Protein AF-A0A950B219-F1 (afdb_monomer)

Sequence (99 aa):
MIPIQPQSSEAAEAAVQRDIQHYMRPGTLQLGSLPPLSLYVHLPWCLKKCPYCDFNSHGWSKSEALPEERYIDALMADLESALPLIWGRTVHSVFMGGG

Foldseek 3Di:
DDDDDPDDPPPCPDPPPDDPCRVPDPDPDDDPDDDAAAAEAEDAEDCADDPPDPFNHDNDDPVDDDPVVVSVVVVVVVVVVCCVVQPPGDHPYYHYDRD

Structure (mmCIF, N/CA/C/O backbone):
data_AF-A0A950B219-F1
#
_entry.id   AF-A0A950B219-F1
#
loop_
_atom_site.group_PDB
_atom_site.id
_atom_site.type_symbol
_atom_site.label_atom_id
_atom_site.label_alt_id
_atom_site.label_comp_id
_atom_site.label_asym_id
_atom_site.label_entity_id
_atom_site.label_seq_id
_atom_site.pdbx_PDB_ins_code
_atom_site.Cartn_x
_atom_site.Cartn_y
_atom_site.Cartn_z
_atom_site.occupancy
_atom_site.B_iso_or_equiv
_atom_site.auth_seq_id
_atom_site.auth_comp_id
_atom_site.auth_asym_id
_atom_site.auth_atom_id
_atom_site.pdbx_PDB_model_num
ATOM 1 N N . MET A 1 1 ? 37.586 11.778 10.607 1.00 45.00 1 MET A N 1
ATOM 2 C CA . MET A 1 1 ? 36.960 10.479 10.929 1.00 45.00 1 MET A CA 1
ATOM 3 C C . MET A 1 1 ? 36.802 10.454 12.438 1.00 45.00 1 MET A C 1
ATOM 5 O O . MET A 1 1 ? 37.811 10.425 13.127 1.00 45.00 1 MET A O 1
ATOM 9 N N . ILE A 1 2 ? 35.588 10.660 12.948 1.00 44.09 2 ILE A N 1
ATOM 10 C CA . ILE A 1 2 ? 35.356 10.706 14.398 1.00 44.09 2 ILE A CA 1
ATOM 11 C C . ILE A 1 2 ? 35.389 9.255 14.898 1.00 44.09 2 ILE A C 1
ATOM 13 O O . ILE A 1 2 ? 34.629 8.442 14.369 1.00 44.09 2 ILE A O 1
ATOM 17 N N . PRO A 1 3 ? 36.280 8.894 15.835 1.00 45.75 3 PRO A N 1
ATOM 18 C CA . PRO A 1 3 ? 36.364 7.529 16.329 1.00 45.75 3 PRO A CA 1
ATOM 19 C C . PRO A 1 3 ? 35.137 7.222 17.191 1.00 45.75 3 PRO A C 1
ATOM 21 O O . PRO A 1 3 ? 34.849 7.930 18.154 1.00 45.75 3 PRO A O 1
ATOM 24 N N . ILE A 1 4 ? 34.414 6.160 16.839 1.00 55.72 4 ILE A N 1
ATOM 25 C CA . ILE A 1 4 ? 33.348 5.603 17.674 1.00 55.72 4 ILE A CA 1
ATOM 26 C C . ILE A 1 4 ? 34.035 4.876 18.832 1.00 55.72 4 ILE A C 1
ATOM 28 O O . ILE A 1 4 ? 34.712 3.872 18.615 1.00 55.72 4 ILE A O 1
ATOM 32 N N . GLN A 1 5 ? 33.900 5.399 20.050 1.00 66.94 5 GLN A N 1
ATOM 33 C CA . GLN A 1 5 ? 34.331 4.699 21.259 1.00 66.94 5 GLN A CA 1
ATOM 34 C C . GLN A 1 5 ? 33.167 3.852 21.796 1.00 66.94 5 GLN A C 1
ATOM 36 O O . GLN A 1 5 ? 32.053 4.370 21.900 1.00 66.94 5 GLN A O 1
ATOM 41 N N . PRO A 1 6 ? 33.384 2.567 22.134 1.00 56.94 6 PRO A N 1
ATOM 42 C CA . PRO A 1 6 ? 32.368 1.764 22.799 1.00 56.94 6 PRO A CA 1
ATOM 43 C C . PRO A 1 6 ? 32.116 2.332 24.199 1.00 56.94 6 PRO A C 1
ATOM 45 O O . PRO A 1 6 ? 33.048 2.557 24.970 1.00 56.94 6 PRO A O 1
ATOM 48 N N . GLN A 1 7 ? 30.848 2.591 24.508 1.00 60.50 7 GLN A N 1
ATOM 49 C CA . GLN A 1 7 ? 30.421 3.104 25.805 1.00 60.50 7 GLN A CA 1
ATOM 50 C C . GLN A 1 7 ? 30.725 2.051 26.885 1.00 60.50 7 GLN A C 1
ATOM 52 O O . GLN A 1 7 ? 30.304 0.899 26.767 1.00 60.50 7 GLN A O 1
ATOM 57 N N . SER A 1 8 ? 31.491 2.427 27.911 1.00 53.69 8 SER A N 1
ATOM 58 C CA . SER A 1 8 ? 31.786 1.575 29.065 1.00 53.69 8 SER A CA 1
ATOM 59 C C . SER A 1 8 ? 30.492 1.178 29.785 1.00 53.69 8 SER A C 1
ATOM 61 O O . SER A 1 8 ? 29.571 1.979 29.944 1.00 53.69 8 SER A O 1
ATOM 63 N N . SER A 1 9 ? 30.416 -0.080 30.219 1.00 58.97 9 SER A N 1
ATOM 64 C CA . SER A 1 9 ? 29.206 -0.753 30.712 1.00 58.97 9 SER A CA 1
ATOM 65 C C . SER A 1 9 ? 28.685 -0.282 32.079 1.00 58.97 9 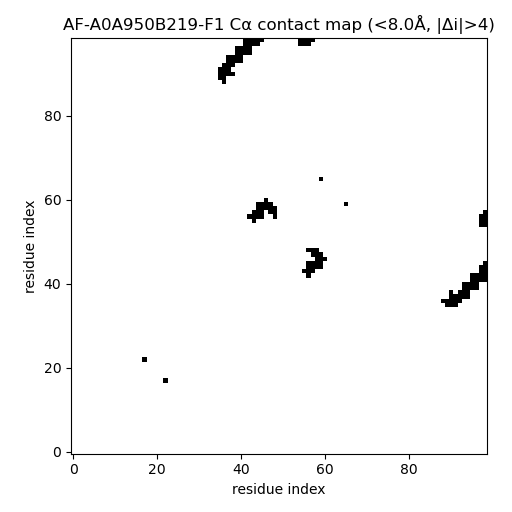SER A C 1
ATOM 67 O O . SER A 1 9 ? 27.882 -0.981 32.687 1.00 58.97 9 SER A O 1
ATOM 69 N N . GLU A 1 10 ? 29.118 0.869 32.592 1.00 54.84 10 GLU A N 1
ATOM 70 C CA . GLU A 1 10 ? 28.811 1.318 33.964 1.00 54.84 10 GLU A CA 1
ATOM 71 C C . GLU A 1 10 ? 27.738 2.415 34.054 1.00 54.84 10 GLU A C 1
ATOM 73 O O . GLU A 1 10 ? 27.476 2.943 35.129 1.00 54.84 10 GLU A O 1
ATOM 78 N N . ALA A 1 11 ? 27.042 2.712 32.953 1.00 52.72 11 ALA A N 1
ATOM 79 C CA . ALA A 1 11 ? 25.822 3.528 32.977 1.00 52.72 11 ALA A CA 1
ATOM 80 C C . ALA A 1 11 ? 24.724 2.985 32.045 1.00 52.72 11 ALA A C 1
ATOM 82 O O . ALA A 1 11 ? 23.873 3.732 31.565 1.00 52.72 11 ALA A O 1
ATOM 83 N N . ALA A 1 12 ? 24.737 1.676 31.775 1.00 52.28 12 ALA A N 1
ATOM 84 C CA . ALA A 1 12 ? 23.584 1.005 31.197 1.00 52.28 12 ALA A CA 1
ATOM 85 C C . ALA A 1 12 ? 22.551 0.843 32.314 1.00 52.28 12 ALA A C 1
ATOM 87 O O . ALA A 1 12 ? 22.550 -0.152 33.036 1.00 52.28 12 ALA A O 1
ATOM 88 N N . GLU A 1 13 ? 21.691 1.846 32.480 1.00 51.84 13 GLU A N 1
ATOM 89 C CA . GLU A 1 13 ? 20.386 1.640 33.093 1.00 51.84 13 GLU A CA 1
ATOM 90 C C . GLU A 1 13 ? 19.766 0.462 32.340 1.00 51.84 13 GLU A C 1
ATOM 92 O O . GLU A 1 13 ? 19.457 0.568 31.150 1.00 51.84 13 GLU A O 1
ATOM 97 N N . ALA A 1 14 ? 19.798 -0.708 32.986 1.00 57.25 14 ALA A N 1
ATOM 98 C CA . ALA A 1 14 ? 19.555 -1.986 32.346 1.00 57.25 14 ALA A CA 1
ATOM 99 C C . ALA A 1 14 ? 18.268 -1.864 31.541 1.00 57.25 14 ALA A C 1
ATOM 101 O O . ALA A 1 14 ? 17.216 -1.570 32.115 1.00 57.25 14 ALA A O 1
ATOM 102 N N . ALA A 1 15 ? 18.360 -2.026 30.217 1.00 61.00 15 ALA A N 1
ATOM 103 C CA . ALA A 1 15 ? 17.187 -2.074 29.365 1.00 61.00 15 ALA A CA 1
ATOM 104 C C . ALA A 1 15 ? 16.229 -3.067 30.019 1.00 61.00 15 ALA A C 1
ATOM 106 O O . ALA A 1 15 ? 16.560 -4.248 30.122 1.00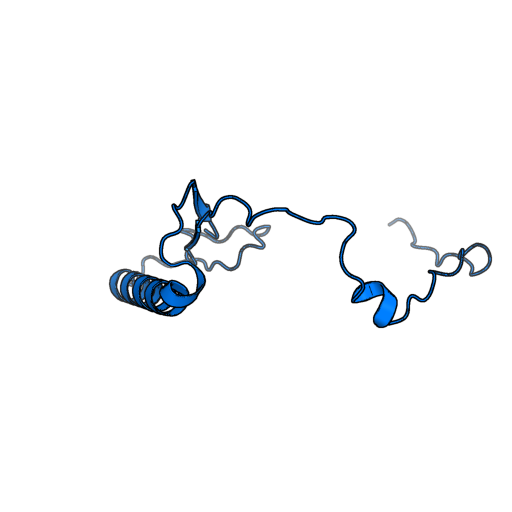 61.00 15 ALA A O 1
ATOM 107 N N . VAL A 1 16 ? 15.118 -2.562 30.568 1.00 71.31 16 VAL A N 1
ATOM 108 C CA . VAL A 1 16 ? 14.204 -3.375 31.369 1.00 71.31 16 VAL A CA 1
ATOM 109 C C . VAL A 1 16 ? 13.776 -4.524 30.477 1.00 71.31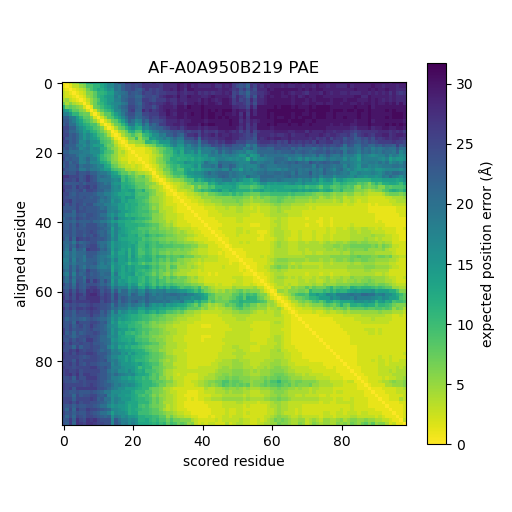 16 VAL A C 1
ATOM 111 O O . VAL A 1 16 ? 13.050 -4.310 29.503 1.00 71.31 16 VAL A O 1
ATOM 114 N N . GLN A 1 17 ? 14.283 -5.720 30.774 1.00 72.06 17 GLN A N 1
ATOM 115 C CA . GLN A 1 17 ? 13.980 -6.918 30.018 1.00 72.06 17 GLN A CA 1
ATOM 116 C C . GLN A 1 17 ? 12.512 -7.228 30.280 1.00 72.06 17 GLN A C 1
ATOM 118 O O . GLN A 1 17 ? 12.128 -7.763 31.317 1.00 72.06 17 GLN A O 1
ATOM 123 N N . ARG A 1 18 ? 11.668 -6.762 29.368 1.00 81.31 18 ARG A N 1
ATOM 124 C CA . ARG A 1 18 ? 10.226 -6.952 29.415 1.00 81.31 18 ARG A CA 1
ATOM 125 C C . ARG A 1 18 ? 9.943 -8.345 28.869 1.00 81.31 18 ARG A C 1
ATOM 127 O O . ARG A 1 18 ? 10.418 -8.696 27.794 1.00 81.31 18 ARG A O 1
ATOM 134 N N . ASP A 1 19 ? 9.201 -9.142 29.624 1.00 86.94 19 ASP A N 1
ATOM 135 C CA . ASP A 1 19 ? 8.732 -10.445 29.155 1.00 86.94 19 ASP A CA 1
ATOM 136 C C . ASP A 1 19 ? 7.756 -10.272 27.971 1.00 86.94 19 ASP A C 1
ATOM 138 O O . ASP A 1 19 ? 7.148 -9.213 27.793 1.00 86.94 19 ASP A O 1
ATOM 142 N N . ILE A 1 20 ? 7.573 -11.323 27.174 1.00 82.19 20 ILE A N 1
ATOM 143 C CA . ILE A 1 20 ? 6.588 -11.432 26.092 1.00 82.19 20 ILE A CA 1
ATOM 144 C C . ILE A 1 20 ? 5.206 -10.973 26.574 1.00 82.19 20 ILE A C 1
ATOM 146 O O . ILE A 1 20 ? 4.535 -10.215 25.875 1.00 82.19 20 ILE A O 1
ATOM 150 N N . GLN A 1 21 ? 4.821 -11.325 27.805 1.00 83.12 21 GLN A N 1
ATOM 151 C CA . GLN A 1 21 ? 3.565 -10.885 28.421 1.00 83.12 21 GLN A CA 1
ATOM 152 C C . GLN A 1 21 ? 3.419 -9.355 28.469 1.00 83.12 21 GLN A C 1
ATOM 154 O O . GLN A 1 21 ? 2.335 -8.820 28.248 1.00 83.12 21 GLN A O 1
ATOM 159 N N . HIS A 1 22 ? 4.510 -8.620 28.706 1.00 82.19 22 HIS A N 1
ATOM 160 C CA . HIS A 1 22 ? 4.490 -7.156 28.733 1.00 82.19 22 HIS A CA 1
ATOM 161 C C . HIS A 1 22 ? 4.306 -6.551 27.337 1.00 82.19 22 HIS A C 1
ATOM 163 O O . HIS A 1 22 ? 3.652 -5.519 27.209 1.00 82.19 22 HIS A O 1
ATOM 169 N N . TYR A 1 23 ? 4.856 -7.169 26.291 1.00 79.94 23 TYR A N 1
ATOM 170 C CA . TYR A 1 23 ? 4.677 -6.707 24.907 1.00 79.94 23 TYR A CA 1
ATOM 171 C C . TYR A 1 23 ? 3.330 -7.114 24.306 1.00 79.94 23 TYR A C 1
ATOM 173 O O . TYR A 1 23 ? 2.830 -6.433 23.416 1.00 79.94 23 TYR A O 1
ATOM 181 N N . MET A 1 24 ? 2.735 -8.192 24.815 1.00 81.81 24 MET A N 1
ATOM 182 C CA . MET A 1 24 ? 1.406 -8.663 24.424 1.00 81.81 24 MET A CA 1
ATOM 183 C C . MET A 1 24 ? 0.277 -8.052 25.262 1.00 81.81 24 MET A C 1
ATOM 185 O O . MET A 1 24 ? -0.893 -8.343 25.008 1.00 81.81 24 MET A O 1
ATOM 189 N N . ARG A 1 25 ? 0.592 -7.214 26.263 1.00 82.94 25 ARG A N 1
ATOM 190 C CA . ARG A 1 25 ? -0.434 -6.579 27.097 1.00 82.94 25 ARG A CA 1
ATOM 191 C C . ARG A 1 25 ? -1.361 -5.725 26.223 1.00 82.94 25 ARG A C 1
ATOM 193 O O . ARG A 1 25 ? -0.863 -4.990 25.363 1.00 82.94 25 ARG A O 1
ATOM 200 N N . PRO A 1 26 ? -2.684 -5.756 26.457 1.00 79.00 26 PRO A N 1
ATOM 201 C CA . PRO A 1 26 ? -3.601 -4.835 25.806 1.00 79.00 26 PRO A CA 1
ATOM 202 C C . PRO A 1 26 ? -3.101 -3.395 25.952 1.00 79.00 26 PRO A C 1
ATOM 204 O O . PRO A 1 26 ? -2.677 -2.979 27.035 1.00 79.00 26 PRO A O 1
ATOM 207 N N . GLY A 1 27 ? -3.117 -2.644 24.852 1.00 78.81 27 GLY A N 1
ATOM 208 C CA . GLY A 1 27 ? -2.738 -1.237 24.878 1.00 78.81 27 GLY A CA 1
ATOM 209 C C . GLY A 1 27 ? -3.632 -0.441 25.831 1.00 78.81 27 GLY A C 1
ATOM 210 O O . GLY A 1 27 ? -4.793 -0.781 26.057 1.00 78.81 27 GLY A O 1
ATOM 211 N N . THR A 1 28 ? -3.105 0.660 26.368 1.00 81.50 28 THR A N 1
ATOM 212 C CA . THR A 1 28 ? -3.867 1.588 27.223 1.00 81.50 28 THR A CA 1
ATOM 213 C C . THR A 1 28 ? -5.054 2.221 26.482 1.00 81.50 28 THR A C 1
ATOM 215 O O . THR A 1 28 ? -5.967 2.753 27.106 1.00 81.50 28 THR A O 1
ATOM 218 N N . LEU A 1 29 ? -5.042 2.176 25.146 1.00 80.19 29 LEU A N 1
ATOM 219 C CA . LEU A 1 29 ? -6.098 2.695 24.291 1.00 80.19 29 LEU A CA 1
ATOM 220 C C . LEU A 1 29 ? -7.208 1.651 24.122 1.00 80.19 29 LEU A C 1
ATOM 222 O O . LEU A 1 29 ? -7.038 0.656 23.421 1.00 80.19 29 LEU A O 1
ATOM 226 N N . GLN A 1 30 ? -8.354 1.916 24.741 1.00 80.88 30 GLN A N 1
ATOM 227 C CA . GLN A 1 30 ? -9.595 1.175 24.526 1.00 80.88 30 GLN A CA 1
ATOM 228 C C . GLN A 1 30 ? -10.514 2.034 23.657 1.00 80.88 30 GLN A C 1
ATOM 230 O O . GLN A 1 30 ? -10.941 3.110 24.077 1.00 80.88 30 GLN A O 1
ATOM 235 N N . LEU A 1 31 ? -10.787 1.593 22.429 1.00 82.94 31 LEU A N 1
ATOM 236 C CA . LEU A 1 31 ? -11.698 2.291 21.523 1.00 82.94 31 LEU A CA 1
ATOM 237 C C . LEU A 1 31 ? -13.115 1.736 21.702 1.00 82.94 31 LEU A C 1
ATOM 239 O O . LEU A 1 31 ? -13.324 0.532 21.594 1.00 82.94 31 LEU A O 1
ATOM 243 N N . GLY A 1 32 ? -14.094 2.611 21.947 1.00 88.94 32 GLY A N 1
ATOM 244 C CA . GLY A 1 32 ? -15.508 2.215 22.056 1.00 88.94 32 GLY A CA 1
ATOM 245 C C . GLY A 1 32 ? -16.141 1.790 20.724 1.00 88.94 32 GLY A C 1
ATOM 246 O O . GLY A 1 32 ? -17.239 1.241 20.702 1.00 88.94 32 GLY A O 1
ATOM 247 N N . SER A 1 33 ? -15.456 2.046 19.611 1.00 88.88 33 SER A N 1
ATOM 248 C CA . SER A 1 33 ? -15.841 1.648 18.260 1.00 88.88 33 SER A CA 1
ATOM 249 C C . SER A 1 33 ? -14.604 1.578 17.363 1.00 88.88 33 SER A C 1
ATOM 251 O O . SER A 1 33 ? -13.537 2.090 17.705 1.00 88.88 33 SER A O 1
ATOM 253 N N . LEU A 1 34 ? -14.731 0.936 16.201 1.00 89.19 34 LEU A N 1
ATOM 254 C CA . LEU A 1 34 ? -13.641 0.899 15.229 1.00 89.19 34 LEU A CA 1
ATOM 255 C C . LEU A 1 34 ? -13.355 2.311 14.681 1.00 89.19 34 LEU A C 1
ATOM 257 O O . LEU A 1 34 ? -14.300 3.044 14.377 1.00 89.19 34 LEU A O 1
ATOM 261 N N . PRO A 1 35 ? -12.077 2.685 14.492 1.00 91.44 35 PR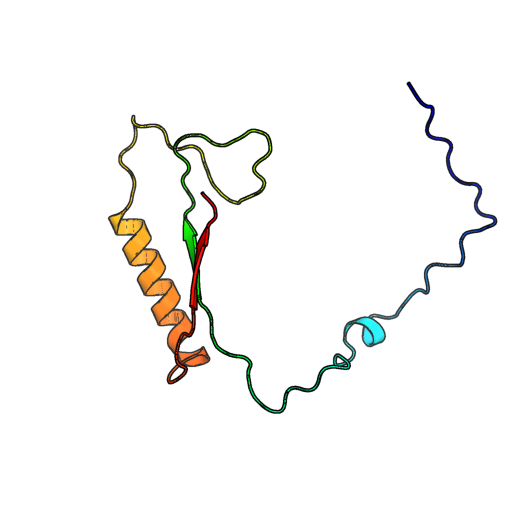O A N 1
ATOM 262 C CA . PRO A 1 35 ? -11.719 3.977 13.911 1.00 91.44 35 PRO A CA 1
ATOM 263 C C . PRO A 1 35 ? -12.197 4.075 12.451 1.00 91.44 35 PRO A C 1
ATOM 265 O O . PRO A 1 35 ? -12.358 3.032 11.813 1.00 91.44 35 PRO A O 1
ATOM 268 N N . PRO A 1 36 ? -12.390 5.284 11.889 1.00 94.69 36 PRO A N 1
ATOM 269 C CA . PRO A 1 36 ? -12.788 5.475 10.491 1.00 94.69 36 PRO A CA 1
ATOM 270 C C . PRO A 1 36 ? -11.946 4.646 9.511 1.00 94.69 36 PRO A C 1
ATOM 272 O O . PRO A 1 36 ? -10.718 4.622 9.600 1.00 94.69 36 PRO A O 1
ATOM 275 N N . LEU A 1 37 ? -12.602 3.955 8.575 1.00 95.62 37 LEU A N 1
ATOM 276 C CA . LEU A 1 37 ? -11.910 3.138 7.579 1.00 95.62 37 LEU A CA 1
ATOM 277 C C . LEU A 1 37 ? -11.253 4.039 6.526 1.00 95.62 37 LEU A C 1
ATOM 279 O O . LEU A 1 37 ? -11.891 4.945 5.992 1.00 95.62 37 LEU A O 1
ATOM 283 N N . SER A 1 38 ? -9.990 3.769 6.216 1.00 96.88 38 SER A N 1
ATOM 284 C CA . SER A 1 38 ? -9.239 4.426 5.143 1.00 96.88 38 SER A CA 1
ATOM 285 C C . SER A 1 38 ? -8.538 3.367 4.301 1.00 96.88 38 SER A C 1
ATOM 287 O O . SER A 1 38 ? -8.161 2.321 4.829 1.00 96.88 38 SER A O 1
ATOM 289 N N . LEU A 1 39 ? -8.379 3.633 3.007 1.00 96.06 39 LEU A N 1
ATOM 290 C CA . LEU A 1 39 ? -7.736 2.730 2.057 1.00 96.06 39 LEU A CA 1
ATOM 291 C C . LEU A 1 39 ? -6.369 3.284 1.652 1.00 96.06 39 LEU A C 1
ATOM 293 O O . LEU A 1 39 ? -6.245 4.471 1.359 1.00 96.06 39 LEU A O 1
ATOM 297 N N . TYR A 1 40 ? -5.359 2.422 1.597 1.00 96.94 40 TYR A N 1
ATOM 298 C CA . TYR A 1 40 ? -4.075 2.723 0.975 1.00 96.94 40 TYR A CA 1
ATOM 299 C C . TYR A 1 40 ? -3.889 1.807 -0.234 1.00 96.94 40 TYR A C 1
ATOM 301 O O . TYR A 1 40 ? -3.924 0.589 -0.089 1.00 96.94 40 TYR A O 1
ATOM 309 N N . VAL A 1 41 ? -3.699 2.395 -1.412 1.00 97.00 41 VAL A N 1
ATOM 310 C CA . VAL A 1 41 ? -3.423 1.678 -2.659 1.00 97.00 41 VAL A CA 1
ATOM 311 C C . VAL A 1 41 ? -1.950 1.850 -3.002 1.00 97.00 41 VAL A C 1
ATOM 313 O O . VAL A 1 41 ? -1.444 2.971 -3.098 1.00 97.00 41 VAL A O 1
ATOM 316 N N . HIS A 1 42 ? -1.256 0.731 -3.177 1.00 96.25 42 HIS A N 1
ATOM 317 C CA . HIS A 1 42 ? 0.182 0.712 -3.389 1.00 96.25 42 HIS A CA 1
ATOM 318 C C . HIS A 1 42 ? 0.542 0.600 -4.8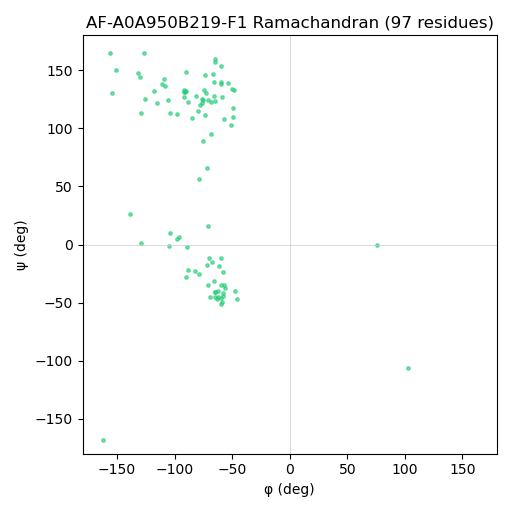73 1.00 96.25 42 HIS A C 1
ATOM 320 O O . HIS A 1 42 ? 0.337 -0.450 -5.470 1.00 96.25 42 HIS A O 1
ATOM 326 N N . LEU A 1 43 ? 1.133 1.648 -5.450 1.00 94.31 43 LEU A N 1
ATOM 327 C CA . LEU A 1 43 ? 1.705 1.627 -6.795 1.00 94.31 43 LEU A CA 1
ATOM 328 C C . LEU A 1 43 ? 3.172 1.161 -6.742 1.00 94.31 43 LEU A C 1
ATOM 330 O O . LEU A 1 43 ? 3.981 1.813 -6.077 1.00 94.31 43 LEU A O 1
ATOM 334 N N . PRO A 1 44 ? 3.538 0.081 -7.454 1.00 93.50 44 PRO A N 1
ATOM 335 C CA . PRO A 1 44 ? 4.874 -0.503 -7.358 1.00 93.50 44 PRO A CA 1
ATOM 336 C C . PRO A 1 44 ? 5.865 -0.032 -8.443 1.00 93.50 44 PRO A C 1
ATOM 338 O O . PRO A 1 44 ? 6.966 -0.584 -8.514 1.00 93.50 44 PRO A O 1
ATOM 341 N N . TRP A 1 45 ? 5.531 0.945 -9.298 1.00 93.19 45 TRP A N 1
ATOM 342 C CA . TRP A 1 45 ? 6.369 1.349 -10.444 1.00 93.19 45 TRP A CA 1
ATOM 343 C C . TRP A 1 45 ? 6.642 2.846 -10.550 1.00 93.19 45 TRP A C 1
ATOM 345 O O . TRP A 1 45 ? 5.779 3.625 -10.944 1.00 93.19 45 TRP A O 1
ATOM 355 N N . CYS A 1 46 ? 7.907 3.220 -10.369 1.00 92.56 46 CYS A N 1
ATOM 356 C CA . CYS A 1 46 ? 8.380 4.574 -10.600 1.00 92.56 46 CYS A CA 1
ATOM 357 C C . CYS A 1 46 ? 8.860 4.732 -12.045 1.00 92.56 46 CYS A C 1
ATOM 359 O O . CYS A 1 46 ? 9.526 3.849 -12.584 1.00 92.56 46 CYS A O 1
ATOM 361 N N . LEU A 1 47 ? 8.722 5.932 -12.619 1.00 88.81 47 LEU A N 1
ATOM 362 C CA . LEU A 1 47 ? 9.451 6.298 -13.848 1.00 88.81 47 LEU A CA 1
ATOM 363 C C . LEU A 1 47 ? 10.976 6.159 -13.681 1.00 88.81 47 LEU A C 1
ATOM 365 O O . LEU A 1 47 ? 11.692 5.822 -14.620 1.00 88.81 47 LEU A O 1
ATOM 369 N N . LYS A 1 48 ? 11.481 6.447 -12.477 1.00 91.00 48 LYS A N 1
ATOM 370 C CA . LYS A 1 48 ? 12.863 6.209 -12.054 1.00 91.00 48 LYS A CA 1
ATOM 371 C C . LYS A 1 48 ? 12.895 6.058 -10.537 1.00 91.00 48 LYS A C 1
ATOM 373 O O . LYS A 1 48 ? 12.375 6.917 -9.832 1.00 91.00 48 LYS A O 1
ATOM 378 N N . LYS A 1 49 ? 13.543 5.008 -10.029 1.00 91.94 49 LYS A N 1
ATOM 379 C CA . LYS A 1 49 ? 13.723 4.831 -8.582 1.00 91.94 49 LYS A CA 1
ATOM 380 C C . LYS A 1 49 ? 14.800 5.789 -8.059 1.00 91.94 49 LYS A C 1
ATOM 382 O O . LYS A 1 49 ? 15.924 5.804 -8.565 1.00 91.94 49 LYS A O 1
ATOM 387 N N . CYS A 1 50 ? 14.448 6.608 -7.068 1.00 94.12 50 CYS A N 1
ATOM 388 C CA . CYS A 1 50 ? 15.390 7.512 -6.407 1.00 94.12 50 CYS A CA 1
ATOM 389 C C . CYS A 1 50 ? 16.341 6.729 -5.481 1.00 94.12 50 CYS A C 1
ATOM 391 O O . CYS A 1 50 ? 15.899 5.775 -4.842 1.00 94.12 50 CYS A O 1
ATOM 393 N N . PRO A 1 51 ? 17.613 7.152 -5.333 1.00 93.88 51 PRO A N 1
ATOM 394 C CA . PRO A 1 51 ? 18.608 6.436 -4.523 1.00 93.88 51 PRO A CA 1
ATOM 395 C C . PRO A 1 51 ? 18.311 6.447 -3.016 1.00 93.88 51 PRO A C 1
ATOM 397 O O . PRO A 1 51 ? 18.899 5.671 -2.275 1.00 93.88 51 PRO A O 1
ATOM 400 N N . TYR A 1 52 ? 17.412 7.324 -2.569 1.00 94.06 52 TYR A N 1
ATOM 401 C CA . TYR A 1 52 ? 16.967 7.437 -1.179 1.00 94.06 52 TYR A CA 1
ATOM 402 C C . TYR A 1 52 ? 15.564 6.853 -0.945 1.00 94.06 52 TYR A C 1
ATOM 404 O O . TYR A 1 52 ? 15.042 6.947 0.161 1.00 94.06 52 TYR A O 1
ATOM 412 N N . CYS A 1 53 ? 14.902 6.338 -1.988 1.00 94.19 53 CYS A N 1
ATOM 413 C CA . CYS A 1 53 ? 13.523 5.872 -1.881 1.00 94.19 53 CYS A CA 1
ATOM 414 C C . CYS A 1 53 ? 13.474 4.474 -1.254 1.00 94.19 53 CYS A C 1
ATOM 416 O O . CYS A 1 53 ? 13.926 3.510 -1.875 1.00 94.19 53 CYS A O 1
ATOM 418 N N . ASP A 1 54 ? 12.877 4.383 -0.065 1.00 93.81 54 ASP A N 1
ATOM 419 C CA . ASP A 1 54 ? 12.665 3.128 0.674 1.00 93.81 54 ASP A CA 1
ATOM 420 C C . ASP A 1 54 ? 11.248 2.549 0.485 1.00 93.81 54 ASP A C 1
ATOM 422 O O . ASP A 1 54 ? 10.870 1.548 1.088 1.00 93.81 54 ASP A O 1
ATOM 426 N N . PHE A 1 55 ? 10.429 3.160 -0.378 1.00 93.75 55 PHE A N 1
ATOM 427 C CA . PHE A 1 55 ? 9.169 2.537 -0.770 1.00 93.75 55 PHE A CA 1
ATOM 428 C C . PHE A 1 55 ? 9.437 1.259 -1.574 1.00 93.75 55 PHE A C 1
ATOM 430 O O . PHE A 1 55 ? 10.395 1.176 -2.360 1.00 93.75 55 PHE A O 1
ATOM 437 N N . ASN A 1 56 ? 8.550 0.274 -1.405 1.00 93.19 56 ASN A N 1
ATOM 438 C CA . ASN A 1 56 ? 8.550 -0.968 -2.175 1.00 93.19 56 ASN A CA 1
ATOM 439 C C . ASN A 1 56 ? 8.097 -0.726 -3.626 1.00 93.19 56 ASN A C 1
ATOM 441 O O . ASN A 1 56 ? 7.032 -1.140 -4.048 1.00 93.19 56 ASN A O 1
ATOM 445 N N . SER A 1 57 ? 8.896 0.014 -4.379 1.00 92.56 57 SER A N 1
ATOM 446 C CA . SER A 1 57 ? 8.657 0.323 -5.782 1.00 92.56 57 SER A CA 1
ATOM 447 C C . SER A 1 57 ? 9.864 -0.046 -6.634 1.00 92.56 57 SER A C 1
ATOM 449 O O . SER A 1 57 ? 10.979 -0.254 -6.138 1.00 92.56 57 SER A O 1
ATOM 451 N N . HIS A 1 58 ? 9.666 -0.113 -7.941 1.00 90.44 58 HIS A N 1
ATOM 452 C CA . HIS A 1 58 ? 10.689 -0.501 -8.899 1.00 90.44 58 HIS A CA 1
ATOM 453 C C . HIS A 1 58 ? 10.758 0.515 -10.033 1.00 90.44 58 HIS A C 1
ATOM 455 O O . HIS A 1 58 ? 9.749 1.080 -10.441 1.00 90.44 58 HIS A O 1
ATOM 461 N N . GLY A 1 59 ? 11.964 0.780 -10.539 1.00 90.75 59 GLY A N 1
ATOM 462 C CA . GLY A 1 59 ? 12.111 1.605 -11.734 1.00 90.75 59 GLY A CA 1
ATOM 463 C C . GLY A 1 59 ? 11.558 0.856 -12.941 1.00 90.75 59 GLY A C 1
ATOM 464 O O . GLY A 1 59 ? 12.020 -0.245 -13.229 1.00 90.75 59 GLY A O 1
ATOM 465 N N . TRP A 1 60 ? 10.596 1.449 -13.63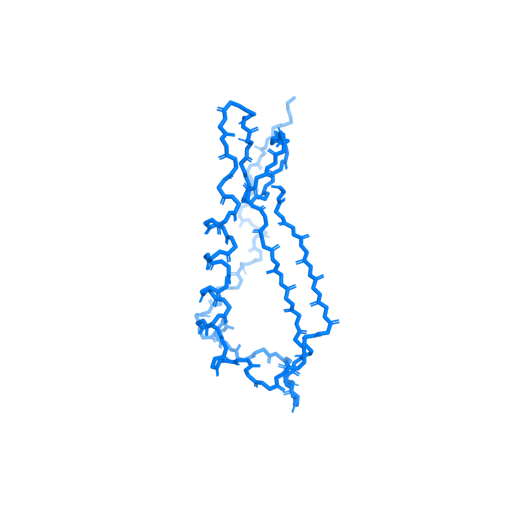7 1.00 86.81 60 TRP A N 1
ATOM 466 C CA . TRP A 1 60 ? 10.045 0.899 -14.867 1.00 86.81 60 TRP A CA 1
ATOM 467 C C . TRP A 1 60 ? 10.801 1.424 -16.087 1.00 86.81 60 TRP A C 1
ATOM 469 O O . TRP A 1 60 ? 11.007 2.631 -16.237 1.00 86.81 60 TRP A O 1
ATOM 479 N N . SER A 1 61 ? 11.202 0.523 -16.985 1.00 79.88 61 SER A N 1
ATOM 480 C CA . SER A 1 61 ? 11.781 0.901 -18.273 1.00 79.88 61 SER A CA 1
ATOM 481 C C . SER A 1 61 ? 10.688 0.985 -19.331 1.00 79.88 61 SER A C 1
ATOM 483 O O . SER A 1 61 ? 9.911 0.053 -19.503 1.00 79.88 61 SER A O 1
ATOM 485 N N . LYS A 1 62 ? 10.680 2.060 -20.129 1.00 71.69 62 LYS A N 1
ATOM 486 C CA . LYS A 1 62 ? 9.745 2.232 -21.260 1.00 71.69 62 LYS A CA 1
ATOM 487 C C . LYS A 1 62 ? 9.850 1.139 -22.336 1.00 71.69 62 LYS A C 1
ATOM 489 O O . LYS A 1 62 ? 9.016 1.104 -23.232 1.00 71.69 62 LYS A O 1
ATOM 494 N N . SER A 1 63 ? 10.885 0.297 -22.288 1.00 76.50 63 SER A N 1
ATOM 495 C CA . SER A 1 63 ? 11.042 -0.862 -23.173 1.00 76.50 63 SER A CA 1
ATOM 496 C C . SER A 1 63 ? 10.070 -2.003 -22.858 1.00 76.50 63 SER A C 1
ATOM 498 O O . SER A 1 63 ? 9.878 -2.869 -23.704 1.00 76.50 63 SER A O 1
ATOM 500 N N . GLU A 1 64 ? 9.471 -2.013 -21.668 1.00 78.50 64 GLU A N 1
ATOM 501 C CA . GLU A 1 64 ? 8.473 -2.997 -21.255 1.00 78.50 64 GLU A CA 1
ATOM 502 C C . GLU A 1 64 ? 7.090 -2.330 -21.181 1.00 78.50 64 GLU A C 1
ATOM 504 O O . GLU A 1 64 ? 6.956 -1.171 -20.770 1.00 78.50 64 GLU A O 1
ATOM 509 N N . ALA A 1 65 ? 6.043 -3.056 -21.583 1.00 82.81 65 ALA A N 1
ATOM 510 C CA . ALA A 1 65 ? 4.660 -2.599 -21.452 1.00 82.81 65 ALA A CA 1
ATOM 511 C C . ALA A 1 65 ? 4.198 -2.737 -19.996 1.00 82.81 65 ALA A C 1
ATOM 513 O 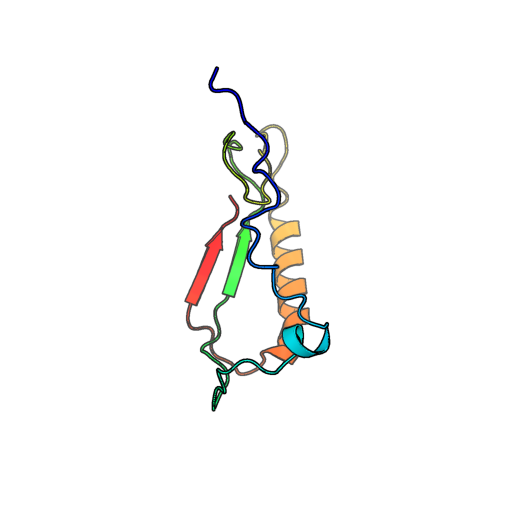O . ALA A 1 65 ? 4.318 -3.822 -19.421 1.00 82.81 65 ALA A O 1
ATOM 514 N N . LEU A 1 66 ? 3.704 -1.647 -19.397 1.00 84.44 66 LEU A N 1
ATOM 515 C CA . LEU A 1 66 ? 3.222 -1.667 -18.016 1.00 84.44 66 LEU A CA 1
ATOM 516 C C . LEU A 1 66 ? 2.082 -2.699 -17.904 1.00 84.44 66 LEU A C 1
ATOM 518 O O . LEU A 1 66 ? 1.127 -2.608 -18.679 1.00 84.44 66 LEU A O 1
ATOM 522 N N . PRO A 1 67 ? 2.138 -3.663 -16.968 1.00 89.88 67 PRO A N 1
ATOM 523 C CA . PRO A 1 67 ? 1.087 -4.663 -16.798 1.00 89.88 67 PRO A CA 1
ATOM 524 C C . PRO A 1 67 ? -0.111 -4.079 -16.028 1.00 89.88 67 PRO A C 1
ATOM 526 O O . PRO A 1 67 ? -0.487 -4.592 -14.976 1.00 89.88 67 PRO A O 1
ATOM 529 N N . GLU A 1 68 ? -0.684 -2.986 -16.536 1.00 91.94 68 GLU A N 1
ATOM 530 C CA . GLU A 1 68 ? -1.748 -2.209 -15.889 1.00 91.94 68 GLU A CA 1
ATOM 531 C C . GLU A 1 68 ? -2.997 -3.051 -15.621 1.00 91.94 68 GLU A C 1
ATOM 533 O O . GLU A 1 68 ? -3.456 -3.120 -14.485 1.00 91.94 68 GLU A O 1
ATOM 538 N N . GLU A 1 69 ? -3.503 -3.747 -16.642 1.00 95.50 69 GLU A N 1
ATOM 539 C CA . GLU A 1 69 ? -4.713 -4.570 -16.525 1.00 95.50 69 GLU A CA 1
ATOM 540 C C . GLU A 1 69 ? -4.537 -5.653 -15.460 1.00 95.50 69 GLU A C 1
ATOM 542 O O . GLU A 1 69 ? -5.315 -5.743 -14.516 1.00 95.50 69 GLU A O 1
ATOM 547 N N . ARG A 1 70 ? -3.422 -6.391 -15.527 1.00 95.25 70 ARG A N 1
ATOM 548 C CA . ARG A 1 70 ? -3.094 -7.427 -14.541 1.00 95.25 70 ARG A CA 1
ATOM 549 C C . ARG A 1 70 ? -2.971 -6.863 -13.122 1.00 95.25 70 ARG A C 1
ATOM 551 O O . ARG A 1 70 ? -3.278 -7.564 -12.161 1.00 95.25 70 ARG A O 1
ATOM 558 N N . TYR A 1 71 ? -2.471 -5.639 -12.972 1.00 95.38 71 TYR A N 1
ATOM 559 C CA . TYR A 1 71 ? -2.383 -4.973 -11.674 1.00 95.38 71 TYR A CA 1
ATOM 560 C C . TYR A 1 71 ? -3.762 -4.606 -11.127 1.00 95.38 71 TYR A C 1
ATOM 562 O O . TYR A 1 71 ? -4.034 -4.864 -9.957 1.00 95.38 71 TYR A O 1
ATOM 570 N N . ILE A 1 72 ? -4.630 -4.047 -11.970 1.00 96.56 72 ILE A N 1
ATOM 571 C CA . ILE A 1 72 ? -6.004 -3.706 -11.596 1.00 96.56 72 ILE A CA 1
ATOM 572 C C . ILE A 1 72 ? -6.771 -4.973 -11.211 1.00 96.56 72 ILE A C 1
ATOM 574 O O . ILE A 1 72 ? -7.393 -4.993 -10.152 1.00 96.56 72 ILE A O 1
ATOM 578 N N . ASP A 1 73 ? -6.657 -6.047 -11.994 1.00 98.25 73 ASP A N 1
ATOM 579 C CA . ASP A 1 73 ? -7.287 -7.336 -11.689 1.00 98.25 73 ASP A CA 1
ATOM 580 C C . ASP A 1 73 ? -6.831 -7.881 -10.330 1.00 98.25 73 ASP A C 1
ATOM 582 O O . ASP A 1 73 ? -7.645 -8.323 -9.518 1.00 98.25 73 ASP A O 1
ATOM 586 N N . ALA A 1 74 ? -5.526 -7.808 -10.045 1.00 97.44 74 ALA A N 1
ATOM 587 C CA . ALA A 1 74 ? -4.980 -8.231 -8.761 1.00 97.44 74 ALA A CA 1
ATOM 588 C C . ALA A 1 74 ? -5.480 -7.356 -7.597 1.00 97.44 74 ALA A C 1
ATOM 590 O O . ALA A 1 74 ? -5.809 -7.888 -6.539 1.00 97.44 74 ALA A O 1
ATOM 591 N N . LEU A 1 75 ? -5.568 -6.035 -7.788 1.00 96.81 75 LEU A N 1
ATOM 592 C CA . LEU A 1 75 ? -6.076 -5.103 -6.778 1.00 96.81 75 LEU A CA 1
ATOM 593 C C . LEU A 1 75 ? -7.559 -5.354 -6.473 1.00 96.81 75 LEU A C 1
ATOM 595 O O . LEU A 1 75 ? -7.966 -5.322 -5.313 1.00 96.81 75 LEU A O 1
ATOM 599 N N . MET A 1 76 ? -8.360 -5.623 -7.504 1.00 97.44 76 MET A N 1
ATOM 600 C CA . MET A 1 76 ? -9.773 -5.963 -7.351 1.00 97.44 76 MET A CA 1
ATOM 601 C C . MET A 1 76 ? -9.945 -7.287 -6.606 1.00 97.44 76 MET A C 1
ATOM 603 O O . MET A 1 76 ? -10.725 -7.344 -5.659 1.00 97.44 76 MET A O 1
ATOM 607 N N . ALA A 1 77 ? -9.173 -8.318 -6.962 1.00 98.19 77 ALA A N 1
ATOM 608 C CA . ALA A 1 77 ? -9.204 -9.605 -6.271 1.00 98.19 77 ALA A CA 1
ATOM 609 C C . ALA A 1 77 ? -8.788 -9.491 -4.790 1.00 98.19 77 ALA A C 1
ATOM 611 O O . ALA A 1 77 ? -9.404 -10.111 -3.921 1.00 98.19 77 ALA A O 1
ATOM 612 N N . ASP A 1 78 ? -7.773 -8.676 -4.482 1.00 96.50 78 ASP A N 1
ATOM 613 C CA . ASP A 1 78 ? -7.356 -8.401 -3.102 1.00 96.50 78 ASP A CA 1
ATOM 614 C C . ASP A 1 78 ? -8.474 -7.703 -2.315 1.00 96.50 78 ASP A C 1
ATOM 616 O O . ASP A 1 78 ? -8.852 -8.156 -1.230 1.00 96.50 78 ASP A O 1
ATOM 620 N N . LEU A 1 79 ? -9.093 -6.673 -2.904 1.00 94.88 79 LEU A N 1
ATOM 621 C CA . LEU A 1 79 ? -10.220 -5.973 -2.295 1.00 94.88 79 LEU A CA 1
ATOM 622 C C . LEU A 1 79 ? -11.400 -6.918 -2.044 1.00 94.88 79 LEU A C 1
ATOM 624 O O . LEU A 1 79 ? -11.950 -6.907 -0.944 1.00 94.88 79 LEU A O 1
ATOM 628 N N . GLU A 1 80 ? -11.756 -7.756 -3.021 1.00 96.38 80 GLU A N 1
ATOM 629 C CA . GLU A 1 80 ? -12.812 -8.765 -2.897 1.00 96.38 80 GLU A CA 1
ATOM 630 C C . GLU A 1 80 ? -12.545 -9.738 -1.746 1.00 96.38 80 GLU A C 1
ATOM 632 O O . GLU A 1 80 ? -13.448 -10.040 -0.963 1.00 96.38 80 GLU A O 1
ATOM 637 N N . SER A 1 81 ? -11.292 -10.172 -1.589 1.00 96.62 81 SER A N 1
ATOM 638 C CA . SER A 1 81 ? -10.883 -11.049 -0.491 1.00 96.62 81 SER A CA 1
ATOM 639 C C . SER A 1 81 ? -10.995 -10.372 0.882 1.00 96.62 81 SER A C 1
ATOM 641 O O . SER A 1 81 ? -11.300 -11.032 1.879 1.00 96.62 81 SER A O 1
ATOM 643 N N . ALA A 1 82 ? -10.805 -9.050 0.935 1.00 94.62 82 ALA A N 1
ATOM 644 C CA . ALA A 1 82 ? -10.883 -8.256 2.154 1.00 94.62 82 ALA A CA 1
ATOM 645 C C . ALA A 1 82 ? -12.324 -7.884 2.540 1.00 94.62 82 ALA A C 1
ATOM 647 O O . ALA A 1 82 ? -12.587 -7.6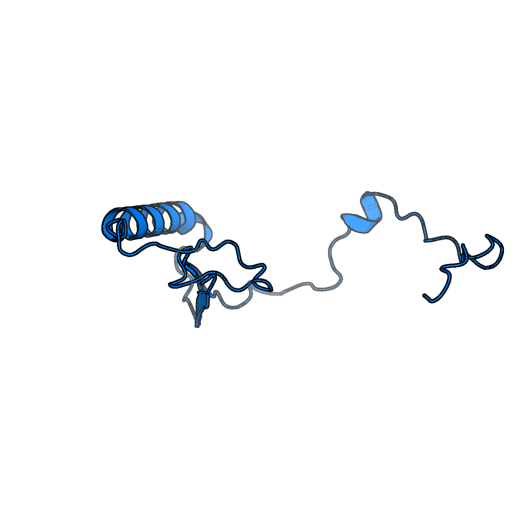27 3.719 1.00 94.62 82 ALA A O 1
ATOM 648 N N . LEU A 1 83 ? -13.267 -7.881 1.586 1.00 94.25 83 LEU A N 1
ATOM 649 C CA . LEU A 1 83 ? -14.666 -7.487 1.799 1.00 94.25 83 LEU A CA 1
ATOM 650 C C . LEU A 1 83 ? -15.304 -8.102 3.059 1.00 94.25 83 LEU A C 1
ATOM 652 O O . LEU A 1 83 ? -15.880 -7.328 3.824 1.00 94.25 83 LEU A O 1
ATOM 656 N N . PRO A 1 84 ? -15.182 -9.413 3.366 1.00 95.44 84 PRO A N 1
ATOM 657 C CA . PRO A 1 84 ? -15.803 -10.003 4.558 1.00 95.44 84 PRO A CA 1
ATOM 658 C C . PRO A 1 84 ? -15.369 -9.368 5.887 1.00 95.44 84 PRO A C 1
ATOM 660 O O . PRO A 1 84 ? -16.099 -9.449 6.872 1.00 95.44 84 PRO A O 1
ATOM 663 N N . LEU A 1 85 ? -14.196 -8.730 5.928 1.00 92.69 85 LEU A N 1
ATOM 664 C CA . LEU A 1 85 ? -13.635 -8.106 7.128 1.00 92.69 85 LEU A CA 1
ATOM 665 C C . LEU A 1 85 ? -14.086 -6.651 7.316 1.00 92.69 85 LEU A C 1
ATOM 667 O O . LEU A 1 85 ? -14.015 -6.116 8.424 1.00 92.69 85 LEU A O 1
ATOM 671 N N . ILE A 1 86 ? -14.514 -5.989 6.238 1.00 93.69 86 ILE A N 1
ATOM 672 C CA . ILE A 1 86 ? -14.781 -4.542 6.218 1.00 93.69 86 ILE A CA 1
ATOM 673 C C . ILE A 1 86 ? -16.158 -4.176 5.652 1.00 93.69 86 ILE A C 1
ATOM 675 O O . ILE A 1 86 ? -16.477 -2.990 5.559 1.00 93.69 86 ILE A O 1
ATOM 679 N N . TRP A 1 87 ? -16.972 -5.164 5.275 1.00 92.88 87 TRP A N 1
ATOM 680 C CA . TRP A 1 87 ? -18.264 -4.955 4.625 1.00 92.88 87 TRP A CA 1
ATOM 681 C C . TRP A 1 87 ? -19.171 -4.009 5.418 1.00 92.88 87 TRP A C 1
ATOM 683 O O . TRP A 1 87 ? -19.251 -4.067 6.645 1.00 92.88 87 TRP A O 1
ATOM 693 N N . GLY A 1 88 ? -19.870 -3.122 4.705 1.00 92.88 88 GLY A N 1
ATOM 694 C CA . GLY A 1 88 ? -20.779 -2.139 5.302 1.00 92.88 88 GLY A CA 1
ATOM 695 C C . GLY A 1 88 ? -20.094 -0.945 5.978 1.00 92.88 88 GLY A C 1
ATOM 696 O O . GLY A 1 88 ? -20.787 -0.062 6.481 1.00 92.88 88 GLY A O 1
ATOM 697 N N . ARG A 1 89 ? -18.756 -0.874 5.985 1.00 94.81 89 ARG A N 1
ATOM 698 C CA . ARG A 1 89 ? -18.014 0.283 6.503 1.00 94.81 89 ARG A CA 1
ATOM 699 C C . ARG A 1 89 ? -17.719 1.283 5.386 1.00 94.81 89 ARG A C 1
ATOM 701 O O . ARG A 1 89 ? -17.181 0.921 4.344 1.00 94.81 89 ARG A O 1
ATOM 708 N N . THR A 1 90 ? -18.009 2.557 5.628 1.00 95.44 90 THR A N 1
ATOM 709 C CA . THR A 1 90 ? -17.682 3.643 4.693 1.00 95.44 90 THR A CA 1
ATOM 710 C C . THR A 1 90 ? -16.182 3.922 4.687 1.00 95.44 90 THR A C 1
ATOM 712 O O . THR A 1 90 ? -15.583 4.125 5.743 1.00 95.44 90 THR A O 1
ATOM 715 N N . VAL A 1 91 ? -15.581 3.986 3.498 1.00 95.75 91 VAL A N 1
ATOM 716 C CA . VAL A 1 91 ? -14.208 4.476 3.320 1.00 95.75 91 VAL A CA 1
ATOM 717 C C . VAL A 1 91 ? -14.221 6.002 3.371 1.00 95.75 91 VAL A C 1
ATOM 719 O O . VAL A 1 91 ? -14.878 6.651 2.563 1.00 95.75 91 VAL A O 1
ATOM 722 N N . HIS A 1 92 ? -13.501 6.581 4.329 1.00 97.25 92 HIS A N 1
ATOM 723 C CA . HIS A 1 92 ? -13.450 8.030 4.543 1.00 97.25 92 HIS A CA 1
ATOM 724 C C . HIS A 1 92 ? -12.336 8.718 3.759 1.00 97.25 92 HIS A C 1
ATOM 726 O O . HIS A 1 92 ? -12.439 9.903 3.451 1.00 97.25 92 HIS A O 1
ATOM 732 N N . SER A 1 93 ? -11.256 7.997 3.468 1.00 97.44 93 SER A N 1
ATOM 733 C CA . SER A 1 93 ? -10.132 8.529 2.709 1.00 97.44 93 SER A CA 1
ATOM 734 C C . SER A 1 93 ? -9.424 7.426 1.936 1.00 97.44 93 SER A C 1
ATOM 736 O O . SER A 1 93 ? -9.424 6.261 2.345 1.00 97.44 93 SER A O 1
ATOM 738 N N . VAL A 1 94 ? -8.839 7.813 0.805 1.00 96.94 94 VAL A N 1
ATOM 739 C CA . VAL A 1 94 ? -8.027 6.944 -0.042 1.00 96.94 94 VAL A CA 1
ATOM 740 C C . VAL A 1 94 ? -6.678 7.617 -0.238 1.00 96.94 94 VAL A C 1
ATOM 742 O O . VAL A 1 94 ? -6.608 8.764 -0.678 1.00 96.94 94 VAL A O 1
ATOM 745 N N . PHE A 1 95 ? -5.615 6.896 0.086 1.00 97.75 95 PHE A N 1
ATOM 746 C CA . PHE A 1 95 ? -4.237 7.301 -0.133 1.00 97.75 95 PHE A CA 1
ATOM 747 C C . PHE A 1 95 ? -3.628 6.415 -1.210 1.00 97.75 95 PHE A C 1
ATOM 749 O O . PHE A 1 95 ? -3.825 5.204 -1.208 1.00 97.75 95 PHE A O 1
ATOM 756 N N . MET A 1 96 ? -2.863 7.013 -2.112 1.00 95.94 96 MET A N 1
ATOM 757 C CA . MET A 1 96 ? -2.091 6.288 -3.116 1.00 95.94 96 MET A CA 1
ATOM 758 C C . MET A 1 96 ? -0.616 6.589 -2.878 1.00 95.94 96 MET A C 1
ATOM 760 O O . MET A 1 96 ? -0.251 7.746 -2.670 1.00 95.94 96 MET A O 1
ATOM 764 N N . GLY A 1 97 ? 0.232 5.566 -2.861 1.00 94.25 97 GLY A N 1
ATOM 765 C CA . GLY A 1 97 ? 1.660 5.746 -2.603 1.00 94.25 97 GLY A CA 1
ATOM 766 C C . GLY A 1 97 ? 2.493 4.550 -3.038 1.00 94.25 97 GLY A C 1
ATOM 767 O O . GLY A 1 97 ? 1.992 3.668 -3.720 1.00 94.25 97 GLY A O 1
ATOM 768 N N . GLY A 1 98 ? 3.760 4.515 -2.624 1.00 92.06 98 GLY A N 1
ATOM 769 C CA . GLY A 1 98 ? 4.757 3.613 -3.198 1.00 92.06 98 GLY A CA 1
ATOM 770 C C . GLY A 1 98 ? 5.634 4.430 -4.133 1.00 92.06 98 GLY A C 1
ATOM 771 O O . GLY A 1 98 ? 6.398 5.279 -3.671 1.00 92.06 98 GLY A O 1
ATOM 772 N N . GLY A 1 99 ? 5.449 4.252 -5.432 1.00 84.06 99 GLY A N 1
ATOM 773 C CA . GLY A 1 99 ? 5.873 5.228 -6.428 1.00 84.06 99 GLY A CA 1
ATOM 774 C C . GLY A 1 99 ? 5.782 4.678 -7.819 1.00 84.06 99 GLY A C 1
ATOM 775 O O . GLY A 1 99 ? 6.141 3.490 -7.953 1.00 84.06 99 GLY A O 1
#

Solvent-accessible surface area (backbone atoms only — not comparable to full-atom values): 6646 Å² total; per-residue (Å²): 134,85,81,86,73,83,78,70,85,86,74,64,74,67,74,76,83,69,54,71,68,65,75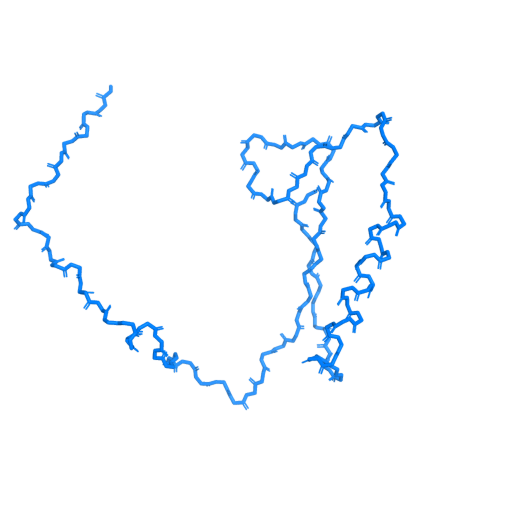,68,47,81,67,94,76,79,71,98,59,84,76,88,42,66,47,76,46,77,41,50,57,18,82,64,66,56,98,83,62,82,49,82,44,40,58,50,57,89,91,54,81,78,65,55,69,64,49,52,54,52,53,50,52,51,49,61,71,47,36,88,83,50,66,96,60,68,73,78,46,78,45,78,45,58,53

Nearest PDB structures (foldseek):
  6gun-assembly1_A  TM=2.442E-01  e=1.428E+00  Aspergillus nidulans FGSC A4

Secondary structure (DSSP, 8-state):
----PPPPTTS--------HHHHSSPPS---SSPPPEEEEEEE-EESS--TT--SS-EEPPTTS---HHHHHHHHHHHHHHHHHHHTTPPEEEEEEEE-

Mean predicted aligned error: 11.91 Å

pLDDT: mean 84.93, std 14.56, range [44.09, 98.25]

Radius of gyration: 22.58 Å; Cα contacts (8 Å, |Δi|>4): 68; chains: 1; bounding box: 58×22×57 Å